Protein AF-A0A316AFA4-F1 (afdb_monomer_lite)

Organism: NCBI:txid317664

Structure (mmCIF, N/CA/C/O backbone):
data_AF-A0A316AFA4-F1
#
_entry.id   AF-A0A316AFA4-F1
#
loop_
_atom_site.group_PDB
_atom_site.id
_atom_site.type_symbol
_atom_site.label_atom_id
_atom_site.label_alt_id
_atom_site.label_comp_id
_atom_site.label_asym_id
_atom_site.label_entity_id
_atom_site.label_seq_id
_atom_site.pdbx_PDB_ins_code
_atom_site.Cartn_x
_atom_site.Cartn_y
_atom_site.Cartn_z
_atom_site.occupancy
_atom_site.B_iso_or_equiv
_atom_site.auth_seq_id
_atom_site.auth_comp_id
_atom_site.auth_asym_id
_atom_site.auth_atom_id
_atom_site.pdbx_PDB_model_num
ATOM 1 N N . MET A 1 1 ? 36.352 47.109 -28.814 1.00 45.44 1 MET A N 1
ATOM 2 C CA . MET A 1 1 ? 37.046 47.195 -30.118 1.00 45.44 1 MET A CA 1
ATOM 3 C C . MET A 1 1 ? 37.687 45.839 -30.330 1.00 45.44 1 MET A C 1
ATOM 5 O O . MET A 1 1 ? 38.530 45.481 -29.530 1.00 45.44 1 MET A O 1
ATOM 9 N N . THR A 1 2 ? 37.169 44.966 -31.191 1.00 37.38 2 THR A N 1
ATOM 10 C CA . THR A 1 2 ? 37.087 45.160 -32.647 1.00 37.38 2 THR A CA 1
ATOM 11 C C . THR A 1 2 ? 35.944 44.325 -33.239 1.00 37.38 2 THR A C 1
ATOM 13 O O . THR A 1 2 ? 35.722 43.191 -32.827 1.00 37.38 2 THR A O 1
ATOM 16 N N . HIS A 1 3 ? 35.211 44.936 -34.171 1.00 43.25 3 HIS A N 1
ATOM 17 C CA . HIS A 1 3 ? 34.194 44.333 -35.034 1.00 43.25 3 HIS A CA 1
ATOM 18 C C . HIS A 1 3 ? 34.776 43.203 -35.889 1.00 43.25 3 HIS A C 1
ATOM 20 O O . HIS A 1 3 ? 35.855 43.372 -36.450 1.00 43.25 3 HIS A O 1
ATOM 26 N N . ILE A 1 4 ? 33.998 42.144 -36.118 1.00 39.56 4 ILE A N 1
ATOM 27 C CA . ILE A 1 4 ? 34.100 41.375 -37.362 1.00 39.56 4 ILE A CA 1
ATOM 28 C C . ILE A 1 4 ? 32.691 41.255 -37.946 1.00 39.56 4 ILE A C 1
ATOM 30 O O . ILE A 1 4 ? 31.855 40.491 -37.474 1.00 39.56 4 ILE A O 1
ATOM 34 N N . THR A 1 5 ? 32.444 42.089 -38.953 1.00 45.38 5 THR A N 1
ATOM 35 C CA . THR A 1 5 ? 31.368 41.981 -39.937 1.00 45.38 5 THR A CA 1
ATOM 36 C C . THR A 1 5 ? 31.932 41.216 -41.129 1.00 45.38 5 THR A C 1
ATOM 38 O O . THR A 1 5 ? 32.921 41.687 -41.673 1.00 45.38 5 THR A O 1
ATOM 41 N N . THR A 1 6 ? 31.291 40.115 -41.528 1.00 50.91 6 THR A N 1
ATOM 42 C CA . THR A 1 6 ? 31.142 39.597 -42.910 1.00 50.91 6 THR A CA 1
ATOM 43 C C . THR A 1 6 ? 30.011 38.566 -42.796 1.00 50.91 6 THR A C 1
ATOM 45 O O . THR A 1 6 ? 30.147 37.593 -42.067 1.00 50.91 6 THR A O 1
ATOM 48 N N . GLY A 1 7 ? 28.796 38.816 -43.279 1.00 44.75 7 GLY A N 1
ATOM 49 C CA . GLY A 1 7 ? 28.498 38.943 -44.704 1.00 44.75 7 GLY A CA 1
ATOM 50 C C . GLY A 1 7 ? 28.073 37.564 -45.214 1.00 44.75 7 GLY A C 1
ATOM 51 O O . GLY A 1 7 ? 28.854 36.882 -45.859 1.00 44.75 7 GLY A O 1
ATOM 52 N N . HIS A 1 8 ? 26.881 37.132 -44.798 1.00 41.81 8 HIS A N 1
ATOM 53 C CA . HIS A 1 8 ? 26.238 35.872 -45.167 1.00 41.81 8 HIS A CA 1
ATOM 54 C C . HIS A 1 8 ? 25.730 35.982 -46.607 1.00 41.81 8 HIS A C 1
ATOM 56 O O . HIS A 1 8 ? 24.736 36.658 -46.856 1.00 41.81 8 HIS A O 1
ATOM 62 N N . GLU A 1 9 ? 26.420 35.332 -47.538 1.00 51.94 9 GLU A N 1
ATOM 63 C CA . GLU A 1 9 ? 25.912 35.063 -48.878 1.00 51.94 9 GLU A CA 1
ATOM 64 C C . GLU A 1 9 ? 26.047 33.564 -49.118 1.00 51.94 9 GLU A C 1
ATOM 66 O O . GLU A 1 9 ? 27.146 33.069 -49.329 1.00 51.94 9 GLU A O 1
ATOM 71 N N . ILE A 1 10 ? 24.927 32.851 -49.023 1.00 44.81 10 ILE A N 1
ATOM 72 C CA . ILE A 1 10 ? 24.662 31.667 -49.837 1.00 44.81 10 ILE A CA 1
ATOM 73 C C . ILE A 1 10 ? 23.209 31.822 -50.284 1.00 44.81 10 ILE A C 1
ATOM 75 O O . ILE A 1 10 ? 22.264 31.523 -49.556 1.00 44.81 10 ILE A O 1
ATOM 79 N N . VAL A 1 11 ? 23.047 32.416 -51.462 1.00 46.88 11 VAL A N 1
ATOM 80 C CA . VAL A 1 11 ? 21.833 32.305 -52.266 1.00 46.88 11 VAL A CA 1
ATOM 81 C C . VAL A 1 11 ? 22.012 31.079 -53.150 1.00 46.88 11 VAL A C 1
ATOM 83 O O . VAL A 1 11 ? 22.639 31.166 -54.196 1.00 46.88 11 VAL A O 1
ATOM 86 N N . GLU A 1 12 ? 21.475 29.939 -52.730 1.00 46.44 12 GLU A N 1
ATOM 87 C CA . GLU A 1 12 ? 21.304 28.781 -53.610 1.00 46.44 12 GLU A CA 1
ATOM 88 C C . GLU A 1 12 ? 19.860 28.286 -53.484 1.00 46.44 12 GLU A C 1
ATOM 90 O O . GLU A 1 12 ? 19.465 27.629 -52.525 1.00 46.44 12 GLU A O 1
ATOM 95 N N . ASP A 1 13 ? 19.067 28.774 -54.438 1.00 45.50 13 ASP A N 1
ATOM 96 C CA . ASP A 1 13 ? 18.039 28.045 -5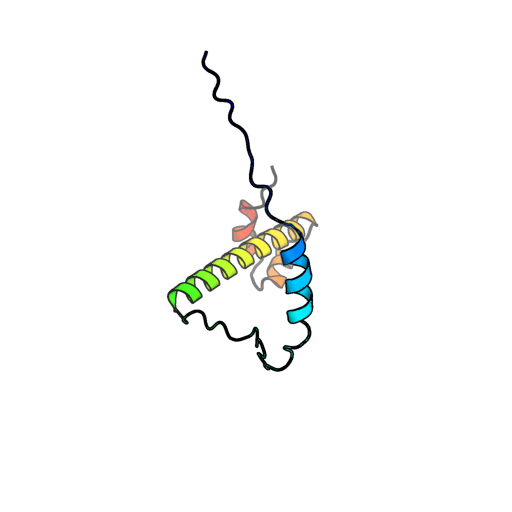5.180 1.00 45.50 13 ASP A CA 1
ATOM 97 C C . ASP A 1 13 ? 17.076 27.152 -54.373 1.00 45.50 13 ASP A C 1
ATOM 99 O O . ASP A 1 13 ? 17.197 25.934 -54.272 1.00 45.50 13 ASP A O 1
ATOM 103 N N . THR A 1 14 ? 16.032 27.777 -53.828 1.00 50.66 14 THR A N 1
ATOM 104 C CA . THR A 1 14 ? 14.920 27.115 -53.123 1.00 50.66 14 THR A CA 1
ATOM 105 C C . THR A 1 14 ? 14.049 26.228 -54.040 1.00 50.66 14 THR A C 1
ATOM 107 O O . THR A 1 14 ? 13.103 25.600 -53.560 1.00 50.66 14 THR A O 1
ATOM 110 N N . ASP A 1 15 ? 14.326 26.161 -55.347 1.00 41.72 15 ASP A N 1
ATOM 111 C CA . ASP A 1 15 ? 13.472 25.478 -56.331 1.00 41.72 15 ASP A CA 1
ATOM 112 C C . ASP A 1 15 ? 13.728 23.955 -56.404 1.00 41.72 15 ASP A C 1
ATOM 114 O O . ASP A 1 15 ? 12.840 23.182 -56.770 1.00 41.72 15 ASP A O 1
ATOM 118 N N . GLU A 1 16 ? 14.890 23.477 -55.940 1.00 46.03 16 GLU A N 1
ATOM 119 C CA . GLU A 1 16 ? 15.234 22.043 -55.943 1.00 46.03 16 GLU A CA 1
ATOM 120 C C . GLU A 1 16 ? 14.454 21.237 -54.881 1.00 46.03 16 GLU A C 1
ATOM 122 O O . GLU A 1 16 ? 14.077 20.078 -55.095 1.00 46.03 16 GLU A O 1
ATOM 127 N N . ILE A 1 17 ? 14.123 21.871 -53.751 1.00 44.78 17 ILE A N 1
ATOM 128 C CA . ILE A 1 17 ? 13.431 21.222 -52.624 1.00 44.78 17 ILE A CA 1
ATOM 129 C C . ILE A 1 17 ? 11.995 20.831 -53.011 1.00 44.78 17 ILE A C 1
ATOM 131 O O . ILE A 1 17 ? 11.488 19.794 -52.575 1.00 44.78 17 ILE A O 1
ATOM 135 N N . LEU A 1 18 ? 11.337 21.622 -53.866 1.00 47.38 18 LEU A N 1
ATOM 136 C CA . LEU A 1 18 ? 9.943 21.381 -54.242 1.00 47.38 18 LEU A CA 1
ATOM 137 C C . LEU A 1 18 ? 9.801 20.265 -55.294 1.00 47.38 18 LEU A C 1
ATOM 139 O O . LEU A 1 18 ? 8.803 19.542 -55.292 1.00 47.38 18 LEU A O 1
ATOM 143 N N . ALA A 1 19 ? 10.814 20.057 -56.143 1.00 50.97 19 ALA A N 1
ATOM 144 C CA . ALA A 1 19 ? 10.839 18.956 -57.109 1.00 50.97 19 ALA A CA 1
ATOM 145 C C . ALA A 1 19 ? 11.081 17.586 -56.442 1.00 50.97 19 ALA A C 1
ATOM 147 O O . ALA A 1 19 ? 10.539 16.572 -56.895 1.00 50.97 19 ALA A O 1
ATOM 148 N N . ALA A 1 20 ? 11.828 17.546 -55.332 1.00 52.94 20 ALA A N 1
ATOM 149 C CA . ALA A 1 20 ? 12.082 16.324 -54.564 1.00 52.94 20 ALA A CA 1
ATOM 150 C C . ALA A 1 20 ? 10.815 15.754 -53.897 1.00 52.94 20 ALA A C 1
ATOM 152 O O . ALA A 1 20 ? 10.683 14.536 -53.750 1.00 52.94 20 ALA A O 1
ATOM 153 N N . ALA A 1 21 ? 9.844 16.610 -53.561 1.00 53.41 21 ALA A N 1
ATOM 154 C CA . ALA A 1 21 ? 8.608 16.205 -52.891 1.00 53.41 21 ALA A CA 1
ATOM 155 C C . ALA A 1 21 ? 7.729 15.273 -53.747 1.00 53.41 21 ALA A C 1
ATOM 157 O O . ALA A 1 21 ? 7.077 14.380 -53.213 1.00 53.41 21 ALA A O 1
ATOM 158 N N . ARG A 1 22 ? 7.760 15.415 -55.080 1.00 51.75 22 ARG A N 1
ATOM 159 C CA . ARG A 1 22 ? 6.897 14.646 -55.996 1.00 51.75 22 ARG A CA 1
ATOM 160 C C . ARG A 1 22 ? 7.388 13.225 -56.287 1.00 51.75 22 ARG A C 1
ATOM 162 O O . ARG A 1 22 ? 6.699 12.457 -56.947 1.00 51.75 22 ARG A O 1
ATOM 169 N N . ARG A 1 23 ? 8.592 12.865 -55.827 1.00 51.81 23 ARG A N 1
ATOM 170 C CA . ARG A 1 23 ? 9.171 11.522 -56.020 1.00 51.81 23 ARG A CA 1
ATOM 171 C C . ARG A 1 23 ? 8.736 10.527 -54.940 1.00 51.81 23 ARG A C 1
ATOM 173 O O . ARG A 1 23 ? 8.835 9.322 -55.144 1.00 51.81 23 ARG A O 1
ATOM 180 N N . LEU A 1 24 ? 8.264 11.028 -53.799 1.00 52.97 24 LEU A N 1
ATOM 181 C CA . LEU A 1 24 ? 7.950 10.217 -52.621 1.00 52.97 24 LEU A CA 1
ATOM 182 C C . LEU A 1 24 ? 6.584 9.520 -52.692 1.00 52.97 24 LEU A C 1
ATOM 184 O O . LEU A 1 24 ? 6.348 8.584 -51.938 1.00 52.97 24 LEU A O 1
ATOM 188 N N . GLU A 1 25 ? 5.693 9.919 -53.601 1.00 56.16 25 GLU A N 1
ATOM 189 C CA . GLU A 1 25 ? 4.332 9.363 -53.677 1.00 56.16 25 GLU A CA 1
ATOM 190 C C . GLU A 1 25 ? 4.224 8.024 -54.433 1.00 56.16 25 GLU A C 1
ATOM 192 O O . GLU A 1 25 ? 3.166 7.402 -54.424 1.00 56.16 25 GLU A O 1
ATOM 197 N N . SER A 1 26 ? 5.309 7.536 -55.043 1.00 53.59 26 SER A N 1
ATOM 198 C CA . SER A 1 26 ? 5.312 6.300 -55.846 1.00 53.59 26 SER A CA 1
ATOM 199 C C . SER A 1 26 ? 6.057 5.112 -55.222 1.00 53.59 26 SER A C 1
ATOM 201 O O . SER A 1 26 ? 6.368 4.161 -55.932 1.00 53.59 26 SER A O 1
ATOM 203 N N . GLN A 1 27 ? 6.325 5.121 -53.912 1.00 50.84 27 GLN A N 1
ATOM 204 C CA . GLN A 1 27 ? 6.966 3.987 -53.233 1.00 50.84 27 GLN A CA 1
ATOM 205 C C . GLN A 1 27 ? 6.179 3.555 -51.992 1.00 50.84 27 GLN A C 1
ATOM 207 O O . GLN A 1 27 ? 6.636 3.660 -50.859 1.00 50.84 27 GLN A O 1
ATOM 212 N N . GLY A 1 28 ? 4.952 3.101 -52.230 1.00 56.09 28 GLY A N 1
ATOM 213 C CA . GLY A 1 28 ? 4.238 2.226 -51.313 1.00 56.09 28 GLY A CA 1
ATOM 214 C C . GLY A 1 28 ? 4.254 0.817 -51.885 1.00 56.09 28 GLY A C 1
ATOM 215 O O . GLY A 1 28 ? 3.511 0.575 -52.827 1.00 56.09 28 GLY A O 1
ATOM 216 N N . ASP A 1 29 ? 5.126 -0.042 -51.358 1.00 57.38 29 ASP A N 1
ATOM 217 C CA . ASP A 1 29 ? 4.908 -1.482 -51.145 1.00 57.38 29 ASP A CA 1
ATOM 218 C C . ASP A 1 29 ? 6.174 -2.057 -50.491 1.00 57.38 29 ASP A C 1
ATOM 220 O O . ASP A 1 29 ? 7.050 -2.573 -51.166 1.00 57.38 29 ASP A O 1
ATOM 224 N N . ASP A 1 30 ? 6.316 -1.891 -49.177 1.00 54.06 30 ASP A N 1
ATOM 225 C CA . ASP A 1 30 ? 7.204 -2.731 -48.372 1.00 54.06 30 ASP A CA 1
ATOM 226 C C . ASP A 1 30 ? 6.555 -2.851 -46.988 1.00 54.06 30 ASP A C 1
ATOM 228 O O . ASP A 1 30 ? 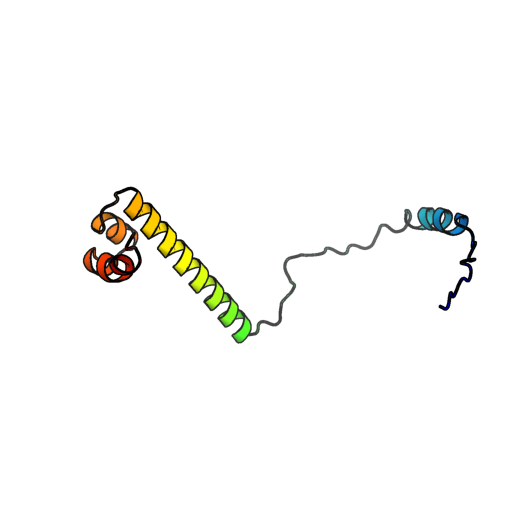6.596 -1.941 -46.156 1.00 54.06 30 ASP A O 1
ATOM 232 N N . ASP A 1 31 ? 5.867 -3.975 -46.802 1.00 51.62 31 ASP A N 1
ATOM 233 C CA . ASP A 1 31 ? 5.278 -4.483 -45.567 1.00 51.62 31 ASP A CA 1
ATOM 234 C C . ASP A 1 31 ? 6.343 -4.603 -44.462 1.00 51.62 31 ASP A C 1
ATOM 236 O O . ASP A 1 31 ? 6.878 -5.667 -44.167 1.00 51.62 31 ASP A O 1
ATOM 240 N N . ALA A 1 32 ? 6.677 -3.488 -43.821 1.00 56.34 32 ALA A N 1
ATOM 241 C CA . ALA A 1 32 ? 7.264 -3.514 -42.496 1.00 56.34 32 ALA A CA 1
ATOM 242 C C . ALA A 1 32 ? 6.109 -3.456 -41.500 1.00 56.34 32 ALA A C 1
ATOM 244 O O . ALA A 1 32 ? 5.758 -2.393 -40.982 1.00 56.34 32 ALA A O 1
ATOM 245 N N . THR A 1 33 ? 5.518 -4.619 -41.225 1.00 52.78 33 THR A N 1
ATOM 246 C CA . THR A 1 33 ? 4.829 -4.843 -39.956 1.00 52.78 33 THR A CA 1
ATOM 247 C C . THR A 1 33 ? 5.826 -4.498 -38.847 1.00 52.78 33 THR A C 1
ATOM 249 O O . THR A 1 33 ? 6.669 -5.305 -38.457 1.00 52.78 33 THR A O 1
ATOM 252 N N . ILE A 1 34 ? 5.781 -3.258 -38.361 1.00 53.31 34 ILE A N 1
ATOM 253 C CA . ILE A 1 34 ? 6.364 -2.912 -37.075 1.00 53.31 34 ILE A CA 1
ATOM 254 C C . ILE A 1 34 ? 5.478 -3.636 -36.069 1.00 53.31 34 ILE A C 1
ATOM 256 O O . ILE A 1 34 ? 4.442 -3.112 -35.678 1.00 53.31 34 ILE A O 1
ATOM 260 N N . ASP A 1 35 ? 5.835 -4.866 -35.706 1.00 49.41 35 ASP A N 1
ATOM 261 C CA . ASP A 1 35 ? 5.306 -5.485 -34.499 1.00 49.41 35 ASP A CA 1
ATOM 262 C C . ASP A 1 35 ? 5.960 -4.749 -33.316 1.00 49.41 35 ASP A C 1
ATOM 264 O O . ASP A 1 35 ? 7.167 -4.894 -33.089 1.00 49.41 35 ASP A O 1
ATOM 268 N N . PRO A 1 36 ? 5.230 -3.903 -32.566 1.00 53.31 36 PRO A N 1
ATOM 269 C CA . PRO A 1 36 ? 5.818 -3.154 -31.460 1.00 53.31 36 PRO A CA 1
ATOM 270 C C . PRO A 1 36 ? 6.125 -4.048 -30.244 1.00 53.31 36 PRO A C 1
ATOM 272 O O . PRO A 1 36 ? 6.528 -3.541 -29.196 1.00 53.31 36 PRO A O 1
ATOM 275 N N . THR A 1 37 ? 5.937 -5.368 -30.347 1.00 53.81 37 THR A N 1
ATOM 276 C CA . THR A 1 37 ? 5.922 -6.298 -29.212 1.00 53.81 37 THR A CA 1
ATOM 277 C C . THR A 1 37 ? 7.229 -7.061 -29.022 1.00 53.81 37 THR A C 1
ATOM 279 O O . THR A 1 37 ? 7.320 -7.883 -28.108 1.00 53.81 37 THR A O 1
ATOM 282 N N . HIS A 1 38 ? 8.277 -6.806 -29.812 1.00 54.28 38 HIS A N 1
ATOM 283 C CA . HIS A 1 38 ? 9.529 -7.536 -29.608 1.00 54.28 38 HIS A CA 1
ATOM 284 C C . HIS A 1 38 ? 10.815 -6.746 -29.841 1.00 54.28 38 HIS A C 1
ATOM 286 O O . HIS A 1 38 ? 11.763 -7.234 -30.452 1.00 54.28 38 HIS A O 1
ATOM 292 N N . VAL A 1 39 ? 10.938 -5.579 -29.204 1.00 50.91 39 VAL A N 1
ATOM 293 C CA . VAL A 1 39 ? 12.258 -5.222 -28.666 1.00 50.91 39 VAL A CA 1
ATOM 294 C C . VAL A 1 39 ? 12.529 -6.131 -27.469 1.00 50.91 39 VAL A C 1
ATOM 296 O O . VAL A 1 39 ? 12.305 -5.761 -26.317 1.00 50.91 39 VAL A O 1
ATOM 299 N N . SER A 1 40 ? 13.003 -7.351 -27.737 1.00 53.91 40 SER A N 1
ATOM 300 C CA . SER A 1 40 ? 13.721 -8.134 -26.732 1.00 53.91 40 SER A CA 1
ATOM 301 C C . SER A 1 40 ? 14.966 -7.343 -26.350 1.00 53.91 40 SER A C 1
ATOM 303 O O . SER A 1 40 ? 16.052 -7.529 -26.899 1.00 53.91 40 SER A O 1
ATOM 305 N N . ARG A 1 41 ? 14.800 -6.411 -25.402 1.00 58.22 41 ARG A N 1
ATOM 306 C CA . ARG A 1 41 ? 15.893 -5.976 -24.541 1.00 58.22 41 ARG A CA 1
ATOM 307 C C . ARG A 1 41 ? 16.547 -7.275 -24.074 1.00 58.22 41 ARG A C 1
ATOM 309 O O . ARG A 1 41 ? 15.798 -8.141 -23.616 1.00 58.22 41 ARG A O 1
ATOM 316 N N . PRO A 1 42 ? 17.874 -7.449 -24.238 1.00 58.12 42 PRO A N 1
ATOM 317 C CA . PRO A 1 42 ? 18.538 -8.663 -23.795 1.00 58.12 42 PRO A CA 1
ATOM 318 C C . PRO A 1 42 ? 18.044 -8.948 -22.390 1.00 58.12 42 PRO A C 1
ATOM 320 O O . PRO A 1 42 ? 18.061 -8.053 -21.540 1.00 58.12 42 PRO A O 1
ATOM 323 N N . ASP A 1 43 ? 17.489 -10.143 -22.231 1.00 68.00 43 ASP A N 1
ATOM 324 C CA . ASP A 1 43 ? 16.827 -10.610 -21.030 1.00 68.00 43 ASP A CA 1
ATOM 325 C C . ASP A 1 43 ? 17.872 -10.787 -19.923 1.00 68.00 43 ASP A C 1
ATOM 327 O O . ASP A 1 43 ? 18.304 -11.886 -19.577 1.00 68.00 43 ASP A O 1
ATOM 331 N N . ASN A 1 44 ? 18.397 -9.656 -19.465 1.00 87.12 44 ASN A N 1
ATOM 332 C CA . ASN A 1 44 ? 19.433 -9.589 -18.473 1.00 87.12 44 ASN A CA 1
ATOM 333 C C . ASN A 1 44 ? 18.732 -9.747 -17.124 1.00 87.12 44 ASN A C 1
ATOM 335 O O . ASN A 1 44 ? 17.934 -8.876 -16.750 1.00 87.12 44 ASN A O 1
ATOM 339 N N . PRO A 1 45 ? 19.026 -10.821 -16.371 1.00 89.25 45 PRO A N 1
ATOM 340 C CA . PRO A 1 45 ? 18.405 -11.048 -15.074 1.00 89.25 45 PRO A CA 1
ATOM 341 C C . PRO A 1 45 ? 18.633 -9.873 -14.115 1.00 89.25 45 PRO A C 1
ATOM 343 O O . PRO A 1 45 ? 17.772 -9.604 -13.281 1.00 89.25 45 PRO A O 1
ATOM 346 N N . MET A 1 46 ? 19.741 -9.135 -14.260 1.00 92.50 46 MET A N 1
ATOM 347 C CA . MET A 1 46 ? 20.008 -7.946 -13.455 1.00 92.50 46 MET A CA 1
ATOM 348 C C . MET A 1 46 ? 19.065 -6.794 -13.805 1.00 92.50 46 MET A C 1
ATOM 350 O O . MET A 1 46 ? 18.474 -6.208 -12.909 1.00 92.50 46 MET A O 1
ATOM 354 N N . THR A 1 47 ? 18.840 -6.518 -15.092 1.00 90.50 47 THR A N 1
ATOM 355 C CA . THR A 1 47 ? 17.889 -5.475 -15.509 1.00 90.50 47 THR A CA 1
ATOM 356 C C . TH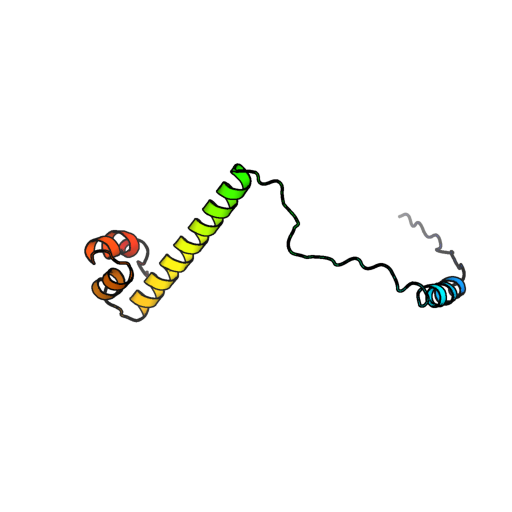R A 1 47 ? 16.462 -5.819 -15.083 1.00 90.50 47 THR A C 1
ATOM 358 O O . THR A 1 47 ? 15.744 -4.957 -14.587 1.00 90.50 47 THR A O 1
ATOM 361 N N . ARG A 1 48 ? 16.062 -7.097 -15.169 1.00 89.25 48 ARG A N 1
ATOM 362 C CA . ARG A 1 48 ? 14.775 -7.553 -14.616 1.00 89.25 48 ARG A CA 1
ATOM 363 C C . ARG A 1 48 ? 14.675 -7.347 -13.106 1.00 89.25 48 ARG A C 1
ATOM 365 O O . ARG A 1 48 ? 13.609 -6.977 -12.617 1.00 89.25 48 ARG A O 1
ATOM 372 N N . LEU A 1 49 ? 15.756 -7.601 -12.368 1.00 93.75 49 LEU A N 1
ATOM 373 C CA . LEU A 1 49 ? 15.799 -7.372 -10.927 1.00 93.75 49 LEU A CA 1
ATOM 374 C C . LEU A 1 49 ? 15.669 -5.879 -10.600 1.00 93.75 49 LEU A C 1
ATOM 376 O O . LEU A 1 49 ? 14.882 -5.524 -9.728 1.00 93.75 49 LEU A O 1
ATOM 380 N N . GLU A 1 50 ? 16.385 -5.012 -11.315 1.00 94.94 50 GLU A N 1
ATOM 381 C CA . GLU A 1 50 ? 16.289 -3.553 -11.172 1.00 94.94 50 GLU A CA 1
ATOM 382 C C . GLU A 1 50 ? 14.860 -3.056 -11.430 1.00 94.94 50 GLU A C 1
ATOM 384 O O .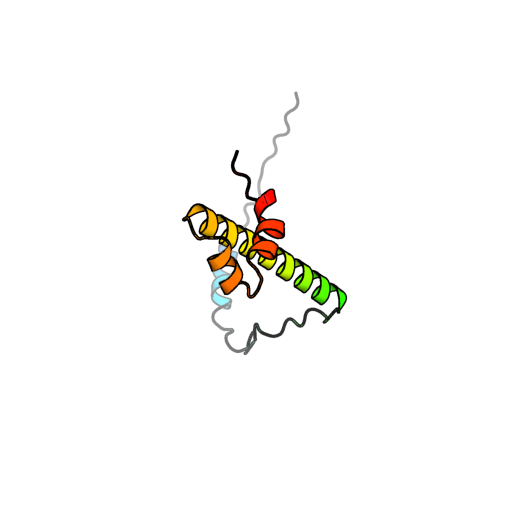 GLU A 1 50 ? 14.308 -2.307 -10.619 1.00 94.94 50 GLU A O 1
ATOM 389 N N . ASP A 1 51 ? 14.222 -3.532 -12.502 1.00 94.31 51 ASP A N 1
ATOM 390 C CA . ASP A 1 51 ? 12.836 -3.196 -12.831 1.00 94.31 51 ASP A CA 1
ATOM 391 C C . ASP A 1 51 ? 11.855 -3.68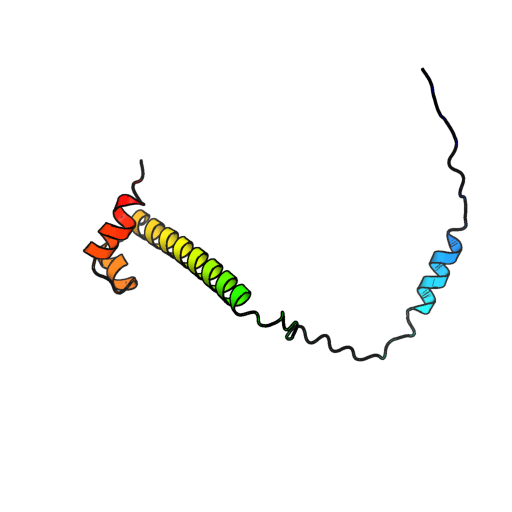3 -11.751 1.00 94.31 51 ASP A C 1
ATOM 393 O O . ASP A 1 51 ? 10.952 -2.941 -11.347 1.00 94.31 51 ASP A O 1
ATOM 397 N N . ALA A 1 52 ? 12.045 -4.902 -11.234 1.00 95.94 52 ALA A N 1
ATOM 398 C CA . ALA A 1 52 ? 11.227 -5.459 -10.159 1.00 95.94 52 ALA A CA 1
ATOM 399 C C . ALA A 1 52 ? 11.389 -4.678 -8.845 1.00 95.94 52 ALA A C 1
ATOM 401 O O . ALA A 1 52 ? 10.397 -4.388 -8.174 1.00 95.94 52 ALA A O 1
ATOM 402 N N . VAL A 1 53 ? 12.617 -4.281 -8.501 1.00 97.69 53 VAL A N 1
ATOM 403 C CA . VAL A 1 53 ? 12.903 -3.432 -7.337 1.00 97.69 53 VAL A CA 1
ATOM 404 C C . VAL A 1 53 ? 12.224 -2.074 -7.499 1.00 97.69 53 VAL A C 1
ATOM 406 O O . VAL A 1 53 ? 11.507 -1.634 -6.599 1.00 97.69 53 VAL A O 1
ATOM 409 N N . ALA A 1 54 ? 12.358 -1.435 -8.663 1.00 96.62 54 ALA A N 1
ATOM 410 C CA . ALA A 1 54 ? 11.703 -0.161 -8.940 1.00 96.62 54 ALA A CA 1
ATOM 411 C C . ALA A 1 54 ? 10.168 -0.271 -8.867 1.00 96.62 54 ALA A C 1
ATOM 413 O O . ALA A 1 54 ? 9.505 0.620 -8.330 1.00 96.62 54 ALA A O 1
ATOM 414 N N . AL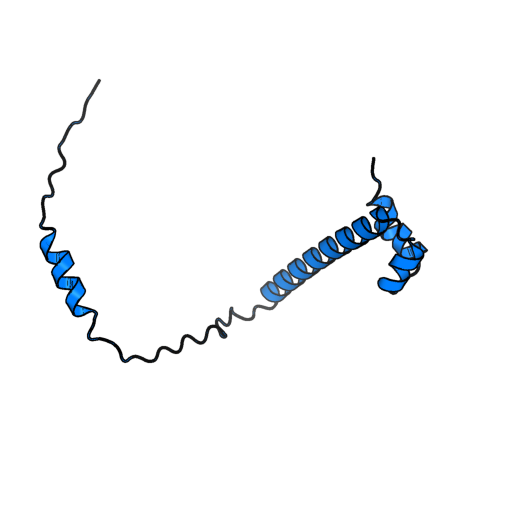A A 1 55 ? 9.592 -1.366 -9.371 1.00 96.56 55 ALA A N 1
ATOM 415 C CA . ALA A 1 55 ? 8.162 -1.638 -9.265 1.00 96.56 55 ALA A CA 1
ATOM 416 C C . ALA A 1 55 ? 7.718 -1.852 -7.809 1.00 96.56 55 ALA A C 1
ATOM 418 O O . ALA A 1 55 ? 6.715 -1.267 -7.399 1.00 96.56 55 ALA A O 1
ATOM 419 N N . SER A 1 56 ? 8.483 -2.612 -7.020 1.00 97.00 56 SER A N 1
ATOM 420 C CA . SER A 1 56 ? 8.216 -2.822 -5.592 1.00 97.00 56 SER A CA 1
ATOM 421 C C . SER A 1 56 ? 8.231 -1.503 -4.825 1.00 97.00 56 SER A C 1
ATOM 423 O O . SER A 1 56 ? 7.297 -1.222 -4.082 1.00 97.00 56 SER A O 1
ATOM 425 N N . HIS A 1 57 ? 9.231 -0.647 -5.060 1.00 97.50 57 HIS A N 1
ATOM 426 C CA . HIS A 1 57 ? 9.299 0.668 -4.421 1.00 97.50 57 HIS A CA 1
ATOM 427 C C . HIS A 1 57 ? 8.091 1.545 -4.761 1.00 97.50 57 HIS A C 1
ATOM 429 O O . HIS A 1 57 ? 7.523 2.173 -3.870 1.00 97.50 57 HIS A O 1
ATOM 435 N N . ARG A 1 58 ? 7.660 1.574 -6.030 1.00 97.62 58 ARG A N 1
ATOM 436 C CA . ARG A 1 58 ? 6.447 2.311 -6.423 1.00 97.62 58 ARG A CA 1
ATOM 437 C C . ARG A 1 58 ? 5.199 1.758 -5.737 1.00 97.62 58 ARG A C 1
ATOM 439 O O . ARG A 1 58 ? 4.371 2.541 -5.283 1.00 97.62 58 ARG A O 1
ATOM 446 N N . ALA A 1 59 ? 5.077 0.435 -5.641 1.00 96.75 59 ALA A N 1
ATOM 447 C CA . ALA A 1 59 ? 3.963 -0.206 -4.952 1.00 96.75 59 ALA A CA 1
ATOM 448 C C . ALA A 1 59 ? 3.955 0.123 -3.450 1.00 96.75 59 ALA A C 1
ATOM 450 O O . ALA A 1 59 ? 2.899 0.435 -2.905 1.00 96.75 59 ALA A O 1
ATOM 451 N N . ASP A 1 60 ? 5.118 0.122 -2.794 1.00 94.88 60 ASP A N 1
ATOM 452 C CA . ASP A 1 60 ? 5.245 0.493 -1.382 1.00 94.88 60 ASP A CA 1
ATOM 453 C C . ASP A 1 60 ? 4.861 1.957 -1.128 1.00 94.88 60 ASP A C 1
ATOM 455 O O . ASP A 1 60 ? 4.159 2.247 -0.156 1.00 94.88 60 ASP A O 1
ATOM 459 N N . VAL A 1 61 ? 5.276 2.877 -2.008 1.00 96.25 61 VAL A N 1
ATOM 460 C CA . VAL A 1 61 ? 4.888 4.296 -1.930 1.00 96.25 61 VAL A CA 1
ATOM 461 C C . VAL A 1 61 ? 3.379 4.451 -2.109 1.00 96.25 61 VAL A C 1
ATOM 463 O O . VAL A 1 61 ? 2.726 5.042 -1.251 1.00 96.25 61 VAL A O 1
ATOM 466 N N . ALA A 1 62 ? 2.805 3.856 -3.158 1.00 96.94 62 ALA A N 1
ATOM 467 C CA . ALA A 1 62 ? 1.366 3.918 -3.409 1.00 96.94 62 ALA A CA 1
ATOM 468 C C . ALA A 1 62 ? 0.551 3.315 -2.250 1.00 96.94 62 ALA A C 1
ATOM 470 O O . ALA A 1 62 ? -0.488 3.849 -1.859 1.00 96.94 62 ALA A O 1
ATOM 471 N N . LEU A 1 63 ? 1.039 2.223 -1.652 1.00 95.50 63 LEU A N 1
ATOM 472 C CA . LEU A 1 63 ? 0.425 1.614 -0.477 1.00 95.50 63 LEU A CA 1
ATOM 473 C C . LEU A 1 63 ? 0.452 2.559 0.729 1.00 95.50 63 LEU A C 1
ATOM 475 O O . LEU A 1 63 ? -0.547 2.685 1.437 1.00 95.50 63 LEU A O 1
ATOM 479 N N . PHE A 1 64 ? 1.587 3.217 0.972 1.00 95.50 64 PHE A N 1
ATOM 480 C CA . PHE A 1 64 ? 1.721 4.186 2.054 1.00 95.50 64 PHE A CA 1
ATOM 481 C C . PHE A 1 64 ? 0.751 5.361 1.888 1.00 95.50 64 PHE A C 1
ATOM 483 O O . PHE A 1 64 ? 0.045 5.702 2.839 1.00 95.50 64 PHE A O 1
ATOM 490 N N . GLU A 1 65 ? 0.676 5.936 0.688 1.00 96.12 65 GLU A N 1
ATOM 491 C CA . GLU A 1 65 ? -0.247 7.027 0.362 1.00 96.12 65 GLU A CA 1
ATOM 492 C C . GLU A 1 65 ? -1.702 6.607 0.581 1.00 96.12 65 GLU A C 1
ATOM 494 O O . GLU A 1 65 ? -2.443 7.302 1.273 1.00 96.12 65 GLU A O 1
ATOM 499 N N . ALA A 1 66 ? -2.095 5.423 0.101 1.00 96.25 66 ALA A N 1
ATOM 500 C CA . ALA A 1 66 ? -3.444 4.900 0.300 1.00 96.25 66 ALA A CA 1
ATOM 501 C C . ALA A 1 66 ? -3.788 4.713 1.789 1.00 96.25 66 ALA A C 1
ATOM 503 O O . ALA A 1 66 ? -4.877 5.089 2.231 1.00 96.25 66 ALA A O 1
ATOM 504 N N . VAL A 1 67 ? -2.859 4.170 2.588 1.00 95.31 67 VAL A N 1
ATOM 505 C CA . VAL A 1 67 ? -3.038 4.022 4.043 1.00 95.31 67 VAL A CA 1
ATOM 506 C C . VAL A 1 67 ? -3.145 5.387 4.722 1.00 95.31 67 VAL A C 1
ATOM 508 O O . VAL A 1 67 ? -3.998 5.567 5.594 1.00 95.31 67 VAL A O 1
ATOM 511 N N . GLN A 1 68 ? -2.315 6.352 4.323 1.00 95.19 68 GLN A N 1
ATOM 512 C CA . GLN A 1 68 ? -2.357 7.713 4.847 1.00 95.19 68 GLN A CA 1
ATOM 513 C C . GLN A 1 68 ? -3.689 8.397 4.520 1.00 95.19 68 GLN A C 1
ATOM 515 O O . GLN A 1 68 ? -4.320 8.939 5.427 1.00 95.19 68 GLN A O 1
ATOM 520 N N . SER A 1 69 ? -4.162 8.321 3.273 1.00 95.69 69 SER A N 1
ATOM 521 C CA . SER A 1 69 ? -5.460 8.866 2.867 1.00 95.69 69 SER A CA 1
ATOM 522 C C . SER A 1 69 ? -6.620 8.201 3.609 1.00 95.69 69 SER A C 1
ATOM 524 O O . SER A 1 69 ? -7.510 8.898 4.089 1.00 95.69 69 SER A O 1
ATOM 526 N N . ALA A 1 70 ? -6.599 6.873 3.773 1.00 94.44 70 ALA A N 1
ATOM 527 C CA . ALA A 1 70 ? -7.627 6.157 4.528 1.00 94.44 70 ALA A CA 1
ATOM 528 C C . ALA A 1 70 ? -7.657 6.587 6.003 1.00 94.44 70 ALA A C 1
ATOM 530 O O . ALA A 1 70 ? -8.727 6.853 6.552 1.00 94.44 70 ALA A O 1
ATOM 531 N N . ALA A 1 71 ? -6.487 6.701 6.639 1.00 90.94 71 ALA A N 1
ATOM 532 C CA . ALA A 1 71 ? -6.381 7.174 8.015 1.00 90.94 71 ALA A CA 1
ATOM 533 C C . ALA A 1 71 ? -6.859 8.631 8.155 1.00 90.94 71 ALA A C 1
ATOM 535 O O . ALA A 1 71 ? -7.600 8.941 9.087 1.00 90.94 71 ALA A O 1
ATOM 536 N N . ALA A 1 72 ? -6.496 9.509 7.213 1.00 91.38 72 ALA A N 1
ATOM 537 C CA . ALA A 1 72 ? -6.938 10.905 7.180 1.00 91.38 72 ALA A CA 1
ATOM 538 C C . ALA A 1 72 ? -8.454 11.045 6.953 1.00 91.38 72 ALA A C 1
ATOM 540 O O . ALA A 1 72 ? -9.080 11.938 7.517 1.00 91.38 72 ALA A O 1
ATOM 541 N N . ALA A 1 73 ? -9.060 10.126 6.197 1.00 94.88 73 ALA A N 1
ATOM 542 C CA . ALA A 1 73 ? -10.509 10.027 6.024 1.00 94.88 73 ALA A CA 1
ATOM 543 C C . ALA A 1 73 ? -11.243 9.461 7.261 1.00 94.88 73 ALA A C 1
ATOM 545 O O . ALA A 1 73 ? -12.464 9.317 7.242 1.00 94.88 73 ALA A O 1
ATOM 546 N N . GLY A 1 74 ? -10.521 9.128 8.338 1.00 93.56 74 GLY A N 1
ATOM 547 C CA . GLY A 1 74 ? -11.090 8.629 9.590 1.00 93.56 74 GLY A CA 1
ATOM 548 C C . GLY A 1 74 ? -11.273 7.111 9.651 1.00 93.56 74 GLY A C 1
ATOM 549 O O . GLY A 1 74 ? -11.889 6.611 10.595 1.00 93.56 74 GLY A O 1
ATOM 550 N N . ALA A 1 75 ? -10.741 6.349 8.689 1.00 93.81 75 ALA A N 1
ATOM 551 C CA . ALA A 1 75 ? -10.774 4.894 8.767 1.00 93.81 75 ALA A CA 1
ATOM 552 C C . ALA A 1 75 ? -9.988 4.397 9.990 1.00 93.81 75 ALA A C 1
ATOM 554 O O . ALA A 1 75 ? -8.880 4.848 10.288 1.00 93.81 75 ALA A O 1
ATOM 555 N N . SER A 1 76 ? -10.547 3.418 10.704 1.00 92.75 76 SER A N 1
ATOM 556 C CA . SER A 1 76 ? -9.852 2.825 11.846 1.00 92.75 76 SER A CA 1
ATOM 557 C C . SER A 1 76 ? -8.684 1.941 11.394 1.00 92.75 76 SER A C 1
ATOM 559 O O . SER A 1 76 ? -8.767 1.229 10.393 1.00 92.75 76 SER A O 1
ATOM 561 N N . TRP A 1 77 ? -7.622 1.874 12.203 1.00 90.88 77 TRP A N 1
ATOM 562 C CA . TRP A 1 77 ? -6.495 0.957 11.971 1.00 90.88 77 TRP A CA 1
ATOM 563 C C . TRP A 1 77 ? -6.911 -0.519 11.857 1.00 90.88 77 TRP A C 1
ATOM 565 O O . TRP A 1 77 ? -6.202 -1.311 11.243 1.00 90.88 77 TRP A O 1
ATOM 575 N N . ALA A 1 78 ? -8.040 -0.904 12.465 1.00 91.94 78 ALA A N 1
ATOM 576 C CA . ALA A 1 78 ? -8.588 -2.252 12.338 1.00 91.94 78 ALA A CA 1
ATOM 577 C C . ALA A 1 78 ? -9.144 -2.506 10.931 1.00 91.94 78 ALA A C 1
ATOM 579 O O . ALA A 1 78 ? -8.841 -3.539 10.344 1.00 91.94 78 ALA A O 1
ATOM 580 N N . ALA A 1 79 ? -9.905 -1.552 10.387 1.00 93.25 79 ALA A N 1
ATOM 581 C CA . ALA A 1 79 ? -10.454 -1.642 9.036 1.00 93.25 79 ALA A CA 1
ATOM 582 C C . ALA A 1 79 ? -9.339 -1.668 7.981 1.00 93.25 79 ALA A C 1
ATOM 584 O O . ALA A 1 79 ? -9.362 -2.501 7.082 1.00 93.25 79 ALA A O 1
ATOM 585 N N . ILE A 1 80 ? -8.315 -0.823 8.147 1.00 93.44 80 ILE A N 1
ATOM 586 C CA . ILE A 1 80 ? -7.147 -0.819 7.255 1.00 93.44 80 ILE A CA 1
ATOM 587 C C . ILE A 1 80 ? -6.407 -2.165 7.335 1.00 93.44 80 ILE A C 1
ATOM 589 O O . ILE A 1 80 ? -6.077 -2.747 6.309 1.00 93.44 80 ILE A O 1
ATOM 593 N N . GLY A 1 81 ? -6.195 -2.706 8.540 1.00 92.19 81 GLY A N 1
ATOM 594 C CA . GLY A 1 81 ? -5.567 -4.021 8.712 1.00 92.19 81 GLY A CA 1
ATOM 595 C C . GLY A 1 81 ? -6.338 -5.160 8.054 1.00 92.19 81 GLY A C 1
ATOM 596 O O . GLY A 1 81 ? -5.721 -6.015 7.424 1.00 92.19 81 GLY A O 1
ATOM 597 N N . ALA A 1 82 ? -7.671 -5.132 8.120 1.00 94.94 82 ALA A N 1
ATOM 598 C CA . ALA A 1 82 ? -8.514 -6.124 7.461 1.00 94.94 82 ALA A CA 1
ATOM 599 C C . ALA A 1 82 ? -8.313 -6.139 5.934 1.00 94.94 82 ALA A C 1
ATOM 601 O O . ALA A 1 82 ? -8.205 -7.216 5.357 1.00 94.94 82 ALA A O 1
ATOM 602 N N . VAL A 1 83 ? -8.188 -4.967 5.296 1.00 95.75 83 VAL A N 1
ATOM 603 C CA . VAL A 1 83 ? -7.895 -4.859 3.852 1.00 95.75 83 VAL A CA 1
ATOM 604 C C . VAL A 1 83 ? -6.490 -5.367 3.524 1.00 95.75 83 VAL A C 1
ATOM 606 O O . VAL A 1 83 ? -6.294 -6.050 2.525 1.00 95.75 83 VAL A O 1
ATOM 609 N N . LEU A 1 84 ? -5.512 -5.065 4.380 1.00 93.00 84 LEU A N 1
ATOM 610 C CA . LEU A 1 84 ? -4.118 -5.478 4.197 1.00 93.00 84 LEU A CA 1
ATOM 611 C C . LEU A 1 84 ? -3.847 -6.945 4.578 1.00 93.00 84 LEU A C 1
ATOM 613 O O . LEU A 1 84 ? -2.727 -7.417 4.398 1.00 93.00 84 LEU A O 1
ATOM 617 N N . GLY A 1 85 ? -4.827 -7.655 5.146 1.00 94.06 85 GLY A N 1
ATOM 618 C CA . GLY A 1 85 ? -4.650 -9.024 5.638 1.00 94.06 85 GLY A CA 1
ATOM 619 C C . GLY A 1 85 ? -3.729 -9.136 6.860 1.00 94.06 85 GLY A C 1
ATOM 620 O O . GLY A 1 85 ? -3.156 -10.194 7.107 1.00 94.06 85 GLY A O 1
ATOM 621 N N . VAL A 1 86 ? -3.562 -8.057 7.633 1.00 93.62 86 VAL A N 1
ATOM 622 C CA . VAL A 1 86 ? -2.694 -8.023 8.822 1.00 93.62 86 VAL A CA 1
ATOM 623 C C . VAL A 1 86 ? -3.429 -7.481 10.045 1.00 93.62 86 VAL A C 1
ATOM 625 O O . VAL A 1 86 ? -4.467 -6.826 9.962 1.00 93.62 86 VAL A O 1
ATOM 628 N N . SER A 1 87 ? -2.883 -7.733 11.233 1.00 88.94 87 SER A N 1
ATOM 629 C CA . SER A 1 87 ? -3.502 -7.255 12.469 1.00 88.94 87 SER A CA 1
ATOM 630 C C . SER A 1 87 ? -3.444 -5.726 12.592 1.00 88.94 87 SER A C 1
ATOM 632 O O . SER A 1 87 ? -2.499 -5.072 12.147 1.00 88.94 87 SER A O 1
ATOM 634 N N . ARG A 1 88 ? -4.417 -5.141 13.306 1.00 87.75 88 ARG A N 1
ATOM 635 C CA . ARG A 1 88 ? -4.430 -3.707 13.659 1.00 87.75 88 ARG A CA 1
ATOM 636 C C . ARG A 1 88 ? -3.104 -3.237 14.267 1.00 87.75 88 ARG A C 1
ATOM 638 O O . ARG A 1 88 ? -2.652 -2.130 13.988 1.00 87.75 88 ARG A O 1
ATOM 645 N N . GLN A 1 89 ? -2.514 -4.050 15.148 1.00 85.62 89 GLN A N 1
ATOM 646 C CA . GLN A 1 89 ? -1.247 -3.719 15.804 1.00 85.62 89 GLN A CA 1
ATOM 647 C C . GLN A 1 89 ? -0.089 -3.684 14.804 1.00 85.62 89 GLN A C 1
ATOM 649 O O . GLN A 1 89 ? 0.709 -2.754 14.878 1.00 85.62 89 GLN A O 1
ATOM 654 N N . ALA A 1 90 ? -0.047 -4.614 13.844 1.00 86.56 90 ALA A N 1
ATOM 655 C CA . ALA A 1 90 ? 0.954 -4.613 12.779 1.00 86.56 90 ALA A CA 1
ATOM 656 C C . ALA A 1 90 ? 0.852 -3.348 11.910 1.00 86.56 90 ALA A C 1
ATOM 658 O O . ALA A 1 90 ? 1.861 -2.687 11.667 1.00 86.56 90 ALA A O 1
ATOM 659 N N . VAL A 1 91 ? -0.366 -2.941 11.524 1.00 89.75 91 VAL A N 1
ATOM 660 C CA . VAL A 1 91 ? -0.571 -1.688 10.774 1.00 89.75 91 VAL A CA 1
ATOM 661 C C . VAL A 1 91 ? -0.128 -0.481 11.594 1.00 89.75 91 VAL A C 1
ATOM 663 O O . VAL A 1 91 ? 0.647 0.343 11.115 1.00 89.75 91 VAL A O 1
ATOM 666 N N . ARG A 1 92 ? -0.572 -0.375 12.852 1.00 87.56 92 ARG A N 1
ATOM 667 C CA . ARG A 1 92 ? -0.239 0.775 13.703 1.00 87.56 92 ARG A CA 1
ATOM 668 C C . ARG A 1 92 ? 1.259 0.870 13.998 1.00 87.56 92 ARG A C 1
ATOM 670 O O . ARG A 1 92 ? 1.772 1.978 14.087 1.00 87.56 92 ARG A O 1
ATOM 677 N N . GLN A 1 93 ? 1.957 -0.254 14.128 1.00 92.00 93 GLN A N 1
ATOM 678 C CA . GLN A 1 93 ? 3.409 -0.268 14.298 1.00 92.00 93 GLN A CA 1
ATOM 679 C C . GLN A 1 93 ? 4.136 0.167 13.020 1.00 92.00 93 GLN A C 1
ATOM 681 O O . GLN A 1 93 ? 5.066 0.963 13.105 1.00 92.00 93 GLN A O 1
ATOM 686 N N . ARG A 1 94 ? 3.699 -0.319 11.849 1.00 90.06 94 ARG A N 1
ATOM 687 C CA . ARG A 1 94 ? 4.328 -0.008 10.556 1.00 90.06 94 ARG A CA 1
ATOM 688 C C . ARG A 1 94 ? 4.079 1.435 10.118 1.00 90.06 94 ARG A C 1
ATOM 690 O O . ARG A 1 94 ? 5.011 2.125 9.728 1.00 90.06 94 ARG A O 1
ATOM 697 N N . PHE A 1 95 ? 2.833 1.893 10.190 1.00 90.75 95 PHE A N 1
ATOM 698 C CA . PHE A 1 95 ? 2.399 3.154 9.581 1.00 90.75 95 PHE A CA 1
ATOM 699 C C . PHE A 1 95 ? 2.152 4.277 10.595 1.00 90.75 95 PHE A C 1
ATOM 701 O O . PHE A 1 95 ? 2.298 5.451 10.265 1.00 90.75 95 PHE A O 1
ATOM 708 N N . GLY A 1 96 ? 1.831 3.942 11.847 1.00 87.75 96 GLY A N 1
ATOM 709 C CA . GLY A 1 96 ? 1.576 4.923 12.905 1.00 87.75 96 GLY A CA 1
ATOM 710 C C . GLY A 1 96 ? 2.712 5.926 13.166 1.00 87.75 96 GLY A C 1
ATOM 711 O O . GLY A 1 96 ? 2.406 7.106 13.328 1.00 87.75 96 GLY A O 1
ATOM 712 N N . PRO A 1 97 ? 4.004 5.537 13.204 1.00 89.88 97 PRO A N 1
ATOM 713 C CA . PRO A 1 97 ? 5.087 6.511 13.365 1.00 89.88 97 PRO A CA 1
ATOM 714 C C . PRO A 1 97 ? 5.331 7.364 12.111 1.00 89.88 97 PRO A C 1
ATOM 716 O O . PRO A 1 97 ? 5.847 8.470 12.238 1.00 89.88 97 PRO A O 1
ATOM 719 N N . LEU A 1 98 ? 4.950 6.872 10.928 1.00 86.38 98 LEU A N 1
ATOM 720 C CA . LEU A 1 98 ? 5.186 7.522 9.635 1.00 86.38 98 LEU A CA 1
ATOM 721 C C . LEU A 1 98 ? 4.105 8.557 9.280 1.00 86.38 98 LEU A C 1
ATOM 723 O O . LEU A 1 98 ? 4.386 9.526 8.585 1.00 86.38 98 LEU A O 1
ATOM 727 N N . ILE A 1 99 ? 2.873 8.369 9.765 1.00 86.12 99 ILE A N 1
ATOM 728 C CA . ILE A 1 99 ? 1.712 9.233 9.474 1.00 86.12 99 ILE A CA 1
ATOM 729 C C . ILE A 1 99 ? 1.507 10.290 10.578 1.00 86.12 99 ILE A C 1
ATOM 731 O O . ILE A 1 99 ? 0.432 10.862 10.718 1.00 86.12 99 ILE A O 1
ATOM 735 N N . LYS A 1 100 ? 2.524 10.587 11.397 1.00 74.62 100 LYS A N 1
ATOM 736 C CA . LYS A 1 100 ? 2.427 11.693 12.361 1.00 74.62 100 LYS A CA 1
ATOM 737 C C . LYS A 1 100 ? 2.322 13.030 11.618 1.00 74.62 100 LYS A C 1
ATOM 739 O O . LYS A 1 100 ? 3.330 13.633 11.266 1.00 74.62 100 LYS A O 1
ATOM 744 N N . THR A 1 101 ? 1.095 13.491 11.412 1.00 57.53 101 THR A N 1
ATOM 745 C CA . THR A 1 101 ? 0.764 14.874 11.077 1.00 57.53 101 THR A CA 1
ATOM 746 C C . THR A 1 101 ? 1.193 15.767 12.243 1.00 57.53 101 THR A C 1
ATOM 748 O O . THR A 1 101 ? 0.811 15.523 13.389 1.00 57.53 101 THR A O 1
ATOM 751 N N . LYS A 1 102 ? 2.065 16.739 11.957 1.00 44.34 102 LYS A N 1
ATOM 752 C CA . LYS A 1 102 ? 2.449 17.810 12.884 1.00 44.34 102 LYS A CA 1
ATOM 753 C C . LYS A 1 102 ? 1.366 18.881 12.920 1.00 44.34 102 LYS A C 1
ATOM 755 O O . LYS A 1 102 ? 0.781 19.131 11.844 1.00 44.34 102 LYS A O 1
#

Secondary structure (DSSP, 8-state):
-------------THHHHHHHTTGGG---------TT-------HHHHHHHHHHHHHHHHHHHHHHHHHHHHTT--HHHHHHHHTS-HHHHHHHHTTT----

pLDDT: mean 73.98, std 21.43, range [37.38, 97.69]

Foldseek 3Di:
DDDDDDDDDDPDDPPVVVVVVVVPPPDPDDPPPPPVPDPPPPVDVVVVVVVVVVVVVVVVVVLLVVLLVCVVVVHQLQNNCVVVVHHSVVSCVVNVVVNPDD

Radius of gyration: 31.32 Å; chains: 1; bounding box: 48×58×73 Å

Sequence (102 aa):
MTHITTGHEIVEDTDEILAAARRLESQGDDDATIDPTHVSRPDNPMTRLEDAVAASHRADVALFEAVQSAAAAGASWAAIGAVLGVSRQAVRQRFGPLIKTK